Protein AF-A0A7V3UPG4-F1 (afdb_monomer_lite)

pLDDT: mean 79.3, std 17.55, range [33.06, 93.56]

Sequence (122 aa):
MIFSDRGGGKFVKK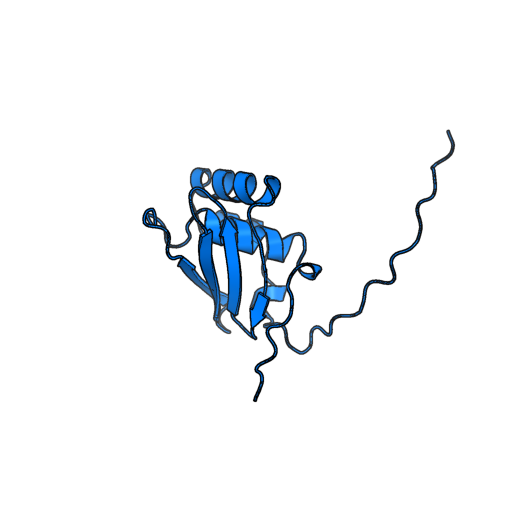TEREIAPAWLALEEERIKTLVSPKVYQRGEEYYEGGHVTQPTLEGQVLRATVTGAEAYDTQVMTNPSGQLSSFCTCPFVREPFCKHAIAVLLQWVRRPESFTQGGQGE

Radius of gyration: 15.59 Å; chains: 1; bounding box: 42×44×38 Å

Foldseek 3Di:
DDDDDDDDDPPDPPDPVQEQVLLVPDDPVVLPVQDPPVQLVLLVVQLVVVQWAQFADERQKTWTFGQDVHTKTKIWGADNVSDIAIDIPDPPPPGSDGSPNSNSSCCCNVPVVPYHYPPPDD

Secondary structure (DSSP, 8-state):
---------------GGGS-HHHHT--HHHHHHHS-HHHHHHHHHHHHTT-EEEEEEETTEEEEEEESSSEEEEEEEE-TT--EEEEE--TT--SSS-HHHHHHHHHHHH-GGGPEE-----

Structure (mmCIF, N/CA/C/O backbone):
data_AF-A0A7V3UPG4-F1
#
_entry.id   AF-A0A7V3UPG4-F1
#
loop_
_atom_site.group_PDB
_atom_site.id
_atom_site.type_symbol
_atom_site.label_atom_id
_atom_site.label_alt_id
_atom_site.label_comp_id
_atom_site.label_asym_id
_atom_site.label_entity_id
_atom_site.label_seq_id
_atom_site.pdbx_PDB_ins_code
_atom_site.Cartn_x
_atom_site.Cartn_y
_atom_site.Cartn_z
_atom_site.occupancy
_atom_site.B_iso_or_equiv
_atom_site.auth_seq_id
_atom_site.auth_comp_id
_atom_site.auth_asym_id
_atom_site.auth_atom_id
_atom_site.pdbx_PDB_model_num
ATOM 1 N N . MET A 1 1 ? -24.785 26.720 -21.959 1.00 39.69 1 MET A N 1
ATOM 2 C CA . MET A 1 1 ? -23.801 25.713 -21.508 1.00 39.69 1 MET A CA 1
ATOM 3 C C . MET A 1 1 ? -24.358 25.099 -20.238 1.00 39.69 1 MET A C 1
ATOM 5 O O . MET A 1 1 ? -24.304 25.719 -19.188 1.00 39.69 1 MET A O 1
ATOM 9 N N . ILE A 1 2 ? -25.065 23.983 -20.392 1.00 41.66 2 ILE A N 1
ATOM 10 C CA . ILE A 1 2 ? -25.868 23.341 -19.345 1.00 41.66 2 ILE A CA 1
ATOM 11 C C . ILE A 1 2 ? -25.036 22.212 -18.744 1.00 41.66 2 ILE A C 1
ATOM 13 O O . ILE A 1 2 ? -24.677 21.261 -19.438 1.00 41.66 2 ILE A O 1
ATOM 17 N N . PHE A 1 3 ? -24.688 22.377 -17.469 1.00 39.66 3 PHE A N 1
ATOM 18 C CA . PHE A 1 3 ? -24.031 21.374 -16.642 1.00 39.66 3 PHE A CA 1
ATOM 19 C C . PHE A 1 3 ? -24.912 20.125 -16.605 1.00 39.66 3 PHE A C 1
ATOM 21 O O . PHE A 1 3 ? -26.062 20.182 -16.174 1.00 39.66 3 PHE A O 1
ATOM 28 N N . SER A 1 4 ? -24.390 19.016 -17.128 1.00 43.41 4 SER A N 1
ATOM 29 C CA . SER A 1 4 ? -25.088 17.735 -17.110 1.00 43.41 4 SER A CA 1
ATOM 30 C C . SER A 1 4 ? -24.914 17.077 -15.750 1.00 43.41 4 SER A C 1
ATOM 32 O O . SER A 1 4 ? -23.808 16.721 -15.346 1.00 43.41 4 SER A O 1
ATOM 34 N N .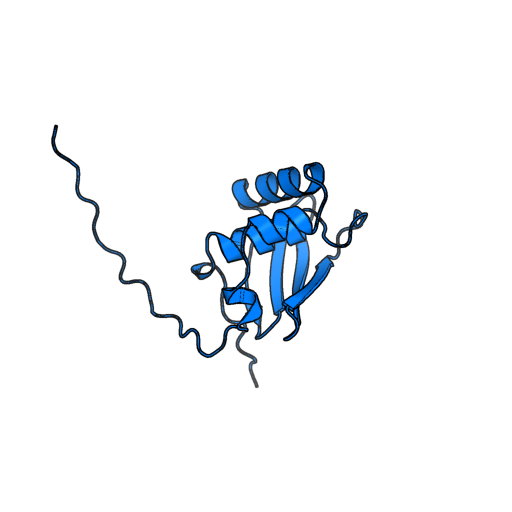 ASP A 1 5 ? -26.053 16.954 -15.084 1.00 53.84 5 ASP A N 1
ATOM 35 C CA . ASP A 1 5 ? -26.366 16.073 -13.972 1.00 53.84 5 ASP A CA 1
ATOM 36 C C . ASP A 1 5 ? -25.726 14.680 -14.112 1.00 53.84 5 ASP A C 1
ATOM 38 O O . ASP A 1 5 ? -25.783 14.050 -15.174 1.00 53.84 5 ASP A O 1
ATOM 42 N N . ARG A 1 6 ? -25.150 14.176 -13.018 1.00 51.06 6 ARG A N 1
ATOM 43 C CA . ARG A 1 6 ? -25.092 12.733 -12.785 1.00 51.06 6 ARG A CA 1
ATOM 44 C C . ARG A 1 6 ? -25.172 12.445 -11.293 1.00 51.06 6 ARG A C 1
ATOM 46 O O . ARG A 1 6 ? -24.193 12.554 -10.558 1.00 51.06 6 ARG A O 1
ATOM 53 N N . GLY A 1 7 ? -26.386 12.122 -10.866 1.00 40.50 7 GLY A N 1
ATOM 54 C CA . GLY A 1 7 ? -26.696 11.715 -9.512 1.00 40.50 7 GLY A CA 1
ATOM 55 C C . GLY A 1 7 ? -26.085 10.388 -9.058 1.00 40.50 7 GLY A C 1
ATOM 56 O O . GLY A 1 7 ? -25.546 9.594 -9.825 1.00 40.50 7 GLY A O 1
ATOM 57 N N . GLY A 1 8 ? -26.300 10.147 -7.765 1.00 44.75 8 GLY A N 1
ATOM 58 C CA . GLY A 1 8 ? -26.741 8.848 -7.270 1.00 44.75 8 GLY A CA 1
ATOM 59 C C . GLY A 1 8 ? -25.657 7.814 -6.997 1.00 44.75 8 GLY A C 1
ATOM 60 O O . GLY A 1 8 ? -25.503 6.853 -7.738 1.00 44.75 8 GLY A O 1
ATOM 61 N N . GLY A 1 9 ? -25.038 7.914 -5.826 1.00 33.06 9 GLY A N 1
ATOM 62 C CA . GLY A 1 9 ? -24.454 6.767 -5.142 1.00 33.06 9 GLY A CA 1
ATOM 63 C C . GLY A 1 9 ? -24.644 6.957 -3.648 1.00 33.06 9 GLY A C 1
ATOM 64 O O . GLY A 1 9 ? -24.008 7.813 -3.047 1.00 33.06 9 GLY A O 1
ATOM 65 N N . LYS A 1 10 ? -25.566 6.215 -3.035 1.00 35.97 10 LYS A N 1
ATOM 66 C CA . LYS A 1 10 ? -25.657 6.132 -1.574 1.00 35.97 10 LYS A CA 1
ATOM 67 C C . LYS A 1 10 ? -24.436 5.340 -1.105 1.00 35.97 10 LYS A C 1
ATOM 69 O O . LYS A 1 10 ? -24.457 4.115 -1.134 1.00 35.97 10 LYS A O 1
ATOM 74 N N . PHE A 1 11 ? -23.364 6.040 -0.741 1.00 42.66 11 PHE A N 1
ATOM 75 C CA . PHE A 1 11 ? -22.153 5.420 -0.215 1.00 42.66 11 PHE A CA 1
ATOM 76 C C . PHE A 1 11 ? -22.465 4.818 1.152 1.00 42.66 11 PHE A C 1
ATOM 78 O O . PHE A 1 11 ? -22.877 5.503 2.091 1.00 42.66 11 PHE A O 1
ATOM 85 N N . VAL A 1 12 ? -22.344 3.497 1.212 1.00 45.38 12 VAL A N 1
ATOM 86 C CA . VAL A 1 12 ? -22.518 2.695 2.416 1.00 45.38 12 VAL A CA 1
ATOM 87 C C . VAL A 1 12 ? -21.554 3.244 3.461 1.00 45.38 12 VAL A C 1
ATOM 89 O O . VAL A 1 12 ? -20.350 3.309 3.221 1.00 45.38 12 VAL A O 1
ATOM 92 N N . LYS A 1 13 ? -22.087 3.683 4.602 1.00 41.09 13 LYS A N 1
ATOM 93 C CA . LYS A 1 13 ? -21.309 4.155 5.748 1.00 41.09 13 LYS A CA 1
ATOM 94 C C . LYS A 1 13 ? -20.598 2.947 6.358 1.00 41.09 13 LYS A C 1
ATOM 96 O O . LYS A 1 13 ? -21.097 2.358 7.311 1.00 41.09 13 LYS A O 1
ATOM 101 N N . LYS A 1 14 ? -19.506 2.503 5.734 1.00 43.75 14 LYS A N 1
ATOM 102 C CA . LYS A 1 14 ? -18.661 1.424 6.245 1.00 43.75 14 LYS A CA 1
ATOM 103 C C . LYS A 1 14 ? -18.023 1.983 7.508 1.00 43.75 14 LYS A C 1
ATOM 105 O O . LYS A 1 14 ? -17.231 2.915 7.457 1.00 43.75 14 LYS A O 1
ATOM 110 N N . THR A 1 15 ? -18.533 1.529 8.638 1.00 46.12 15 THR A N 1
ATOM 111 C CA . THR A 1 15 ? -18.265 2.062 9.964 1.00 46.12 15 THR A CA 1
ATOM 112 C C . THR A 1 15 ? -16.765 2.174 10.208 1.00 46.12 15 THR A C 1
ATOM 114 O O . THR A 1 15 ? -16.085 1.165 10.343 1.00 46.12 15 THR A O 1
ATOM 117 N N . GLU A 1 16 ? -16.281 3.405 10.371 1.00 50.62 16 GLU A N 1
ATOM 118 C CA . GLU A 1 16 ? -14.937 3.782 10.850 1.00 50.62 16 GLU A CA 1
ATOM 119 C C . GLU A 1 16 ? -14.501 3.066 12.152 1.00 50.62 16 GLU A C 1
ATOM 121 O O . GLU A 1 16 ? -13.363 3.195 12.583 1.00 50.62 16 GLU A O 1
ATOM 126 N N . ARG A 1 17 ? -15.392 2.292 12.786 1.00 52.59 17 ARG A N 1
ATOM 127 C CA . ARG A 1 17 ? -15.211 1.630 14.084 1.00 52.59 17 ARG A CA 1
ATOM 128 C C . ARG A 1 17 ? -14.226 0.456 14.079 1.00 52.59 17 ARG A C 1
ATOM 130 O O . ARG A 1 17 ? -13.801 0.063 15.158 1.00 52.59 17 ARG A O 1
ATOM 137 N N . GLU A 1 18 ? -13.857 -0.084 12.918 1.00 62.25 18 GLU A N 1
ATOM 138 C CA . GLU A 1 18 ? -12.948 -1.244 12.812 1.00 62.25 18 GLU A CA 1
ATOM 139 C C . GLU A 1 18 ? -11.649 -0.945 12.046 1.00 62.25 18 GLU A C 1
ATOM 141 O O . GLU A 1 18 ? -10.789 -1.815 11.914 1.00 62.25 18 GLU A O 1
ATOM 146 N N . ILE A 1 19 ? -11.484 0.282 11.542 1.00 72.19 19 ILE A N 1
ATOM 147 C CA . ILE A 1 19 ? -10.277 0.703 10.826 1.00 72.19 19 ILE A CA 1
ATOM 148 C C . ILE A 1 19 ? -9.304 1.293 11.845 1.00 72.19 19 ILE A C 1
ATOM 150 O O . ILE A 1 19 ? -9.657 2.194 12.605 1.00 72.19 19 ILE A O 1
ATOM 154 N N . ALA A 1 20 ? -8.058 0.816 11.850 1.00 78.56 20 ALA A N 1
ATOM 155 C CA . ALA A 1 20 ? -7.035 1.391 12.717 1.00 78.56 20 ALA A CA 1
ATOM 156 C C . ALA A 1 20 ? -6.872 2.904 12.444 1.00 78.56 20 ALA A C 1
ATOM 158 O O . ALA A 1 20 ? -6.750 3.297 11.282 1.00 78.56 20 ALA A O 1
ATOM 159 N N . PRO A 1 21 ? -6.777 3.765 13.476 1.00 79.56 21 PRO A N 1
ATOM 160 C CA . PRO A 1 21 ? -6.654 5.214 13.284 1.00 79.56 21 PRO A CA 1
ATOM 161 C C . PRO A 1 21 ? -5.414 5.600 12.465 1.00 79.56 21 PRO A C 1
ATOM 163 O O . PRO A 1 21 ? -5.430 6.591 11.742 1.00 79.56 21 PRO A O 1
ATOM 166 N N . ALA A 1 22 ? -4.362 4.778 12.507 1.00 83.19 22 ALA A N 1
ATOM 167 C CA . ALA A 1 22 ? -3.169 4.959 11.688 1.00 83.19 22 ALA A CA 1
ATOM 168 C C . ALA A 1 22 ? -3.440 4.861 10.173 1.00 83.19 22 ALA A C 1
ATOM 170 O O . ALA A 1 22 ? -2.760 5.534 9.401 1.00 83.19 22 ALA A O 1
ATOM 171 N N . TRP A 1 23 ? -4.438 4.075 9.748 1.00 85.19 23 TRP A N 1
ATOM 172 C CA . TRP A 1 23 ? -4.860 3.980 8.346 1.00 85.19 23 TRP A CA 1
ATOM 173 C C . TRP A 1 23 ? -5.725 5.158 7.905 1.00 85.19 23 TRP A C 1
ATOM 175 O O . TRP A 1 23 ? -5.674 5.533 6.737 1.00 85.19 23 TRP A O 1
ATOM 185 N N . LEU A 1 24 ? -6.493 5.746 8.826 1.00 82.75 24 LEU A N 1
ATOM 186 C CA . LEU A 1 24 ? -7.277 6.959 8.570 1.00 82.75 24 LEU A CA 1
ATOM 187 C C . LEU A 1 24 ? -6.385 8.205 8.487 1.00 82.75 24 LEU A C 1
ATOM 189 O O . LEU A 1 24 ? -6.670 9.117 7.723 1.00 82.75 24 LEU A O 1
ATOM 193 N N . ALA A 1 25 ? -5.291 8.226 9.251 1.00 84.81 25 ALA A N 1
ATOM 194 C CA . ALA A 1 25 ? -4.300 9.301 9.243 1.00 84.81 25 ALA A CA 1
ATOM 195 C C . ALA A 1 25 ? -3.213 9.133 8.160 1.00 84.81 25 ALA A C 1
ATOM 197 O O . ALA A 1 25 ? -2.214 9.853 8.172 1.00 84.81 25 ALA A O 1
ATOM 198 N N . LEU A 1 26 ? -3.337 8.145 7.265 1.00 86.44 26 LEU A N 1
ATOM 199 C CA . LEU A 1 26 ? -2.361 7.923 6.203 1.00 86.44 26 LEU A CA 1
ATOM 200 C C . LEU A 1 26 ? -2.645 8.831 5.002 1.00 86.44 26 LEU A C 1
ATOM 202 O O . LEU A 1 26 ? -3.711 8.759 4.400 1.00 86.44 26 LEU A O 1
ATOM 206 N N . GLU A 1 27 ? -1.644 9.615 4.608 1.00 87.94 27 GLU A N 1
ATOM 207 C CA . GLU A 1 27 ? -1.710 10.520 3.458 1.00 87.94 27 GLU A CA 1
ATOM 208 C C . GLU A 1 27 ? -0.707 10.126 2.366 1.00 87.94 27 GLU A C 1
ATOM 210 O O . GLU A 1 27 ? 0.318 9.489 2.629 1.00 87.94 27 GLU A O 1
ATOM 215 N N . GLU A 1 28 ? -0.971 10.544 1.126 1.00 88.69 28 GLU A N 1
ATOM 216 C CA . GLU A 1 28 ? -0.107 10.247 -0.024 1.00 88.69 28 GLU A CA 1
ATOM 217 C C . GLU A 1 28 ? 1.313 10.812 0.148 1.00 88.69 28 GLU A C 1
ATOM 219 O O . GLU A 1 28 ? 2.295 10.136 -0.158 1.00 88.69 28 GLU A O 1
ATOM 224 N N . GLU A 1 29 ? 1.441 12.011 0.721 1.00 88.69 29 GLU A N 1
ATOM 225 C CA . GLU A 1 29 ? 2.737 12.633 1.024 1.00 88.69 29 GLU A CA 1
ATOM 226 C C . GLU A 1 29 ? 3.576 11.760 1.958 1.00 88.69 29 GLU A C 1
ATOM 228 O O . GLU A 1 29 ? 4.780 11.589 1.765 1.00 88.69 29 GLU A O 1
ATOM 233 N N . ARG A 1 30 ? 2.927 11.110 2.928 1.00 89.19 30 ARG A N 1
ATOM 234 C CA . ARG A 1 30 ? 3.597 10.173 3.821 1.00 89.19 30 ARG A CA 1
ATOM 235 C C . ARG A 1 30 ? 4.103 8.957 3.053 1.00 89.19 30 ARG A C 1
ATOM 237 O O . ARG A 1 30 ? 5.249 8.566 3.253 1.00 89.19 30 ARG A O 1
ATOM 244 N N . ILE A 1 31 ? 3.313 8.413 2.126 1.00 88.88 31 ILE A N 1
ATOM 245 C CA . ILE A 1 31 ? 3.728 7.301 1.254 1.00 88.88 31 ILE A CA 1
ATOM 246 C C . ILE A 1 31 ? 4.960 7.688 0.418 1.00 88.88 31 ILE A C 1
ATOM 248 O O . ILE A 1 31 ? 5.905 6.903 0.332 1.00 88.88 31 ILE A O 1
ATOM 252 N N . LYS A 1 32 ? 5.000 8.910 -0.133 1.00 89.50 32 LYS A N 1
ATOM 253 C CA . LYS A 1 32 ? 6.151 9.430 -0.899 1.00 89.50 32 LYS A CA 1
ATOM 254 C C . LYS A 1 32 ? 7.436 9.508 -0.076 1.00 89.50 32 LYS A C 1
ATOM 256 O O . LYS A 1 32 ? 8.514 9.396 -0.644 1.00 89.50 32 LYS A O 1
ATOM 261 N N . THR A 1 33 ? 7.341 9.669 1.245 1.00 89.44 33 THR A N 1
ATOM 262 C CA . THR A 1 33 ? 8.520 9.688 2.134 1.00 89.44 33 THR A CA 1
ATOM 263 C C . THR A 1 33 ? 9.036 8.301 2.525 1.00 89.44 33 THR A C 1
ATOM 265 O O . THR A 1 33 ? 10.164 8.191 2.999 1.00 89.44 33 THR A O 1
ATOM 268 N N . LEU A 1 34 ? 8.246 7.238 2.324 1.00 86.31 34 LEU A N 1
ATOM 269 C CA . LEU A 1 34 ? 8.642 5.864 2.670 1.00 86.31 34 LEU A CA 1
ATOM 270 C C . LEU 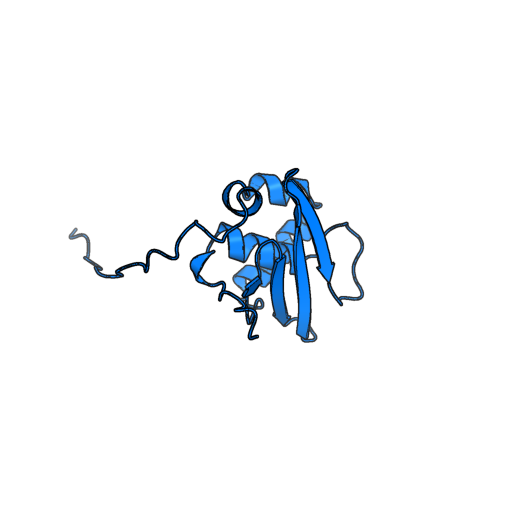A 1 34 ? 9.599 5.236 1.652 1.00 86.31 34 LEU A C 1
ATOM 272 O O . LEU A 1 34 ? 10.301 4.279 1.979 1.00 86.31 34 LEU A O 1
ATOM 276 N N . VAL A 1 35 ? 9.575 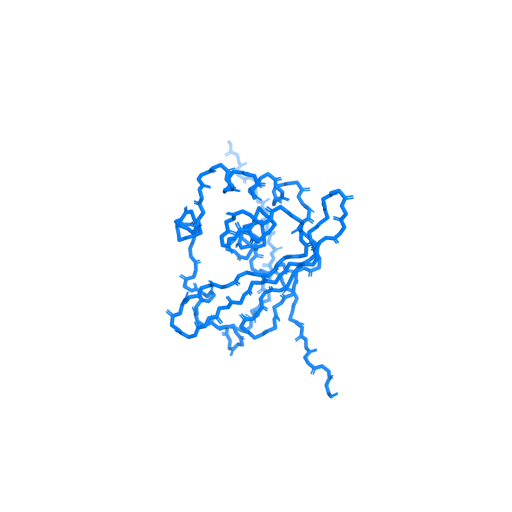5.722 0.411 1.00 88.31 35 VAL A N 1
ATOM 277 C CA . VAL A 1 35 ? 10.299 5.139 -0.721 1.00 88.31 35 VAL A CA 1
ATOM 278 C C . VAL A 1 35 ? 10.909 6.208 -1.603 1.00 88.31 35 VAL A C 1
ATOM 280 O O . VAL A 1 35 ? 10.490 7.360 -1.623 1.00 88.31 35 VAL A O 1
ATOM 283 N N . SER A 1 36 ? 11.875 5.797 -2.412 1.00 89.56 36 SER A N 1
ATOM 284 C CA . SER A 1 36 ? 12.441 6.648 -3.448 1.00 89.56 36 SER A CA 1
ATOM 285 C C . SER A 1 36 ? 11.375 7.047 -4.488 1.00 89.56 36 SER A C 1
ATOM 287 O O . SER A 1 36 ? 10.542 6.210 -4.859 1.00 89.56 36 SER A O 1
ATOM 289 N N . PRO A 1 37 ? 11.451 8.255 -5.087 1.00 89.50 37 PRO A N 1
ATOM 290 C CA . PRO A 1 37 ? 10.503 8.715 -6.112 1.00 89.50 37 PRO A CA 1
ATOM 291 C C . PRO A 1 37 ? 10.337 7.736 -7.284 1.00 89.50 37 PRO A C 1
ATOM 293 O O . PRO A 1 37 ? 9.251 7.565 -7.827 1.00 89.50 37 PRO A O 1
ATOM 296 N N . LYS A 1 38 ? 11.416 7.028 -7.637 1.00 89.62 38 LYS A N 1
ATOM 297 C CA . LYS A 1 38 ? 11.425 6.007 -8.692 1.00 89.62 38 LYS A CA 1
ATOM 298 C C . LYS A 1 38 ? 10.574 4.777 -8.356 1.00 89.62 38 LYS A C 1
ATOM 300 O O . LYS A 1 38 ? 9.988 4.178 -9.254 1.00 89.62 38 LYS A O 1
ATOM 305 N N . VAL A 1 39 ? 10.544 4.356 -7.091 1.00 89.12 39 VAL A N 1
ATOM 306 C CA . VAL A 1 39 ? 9.688 3.243 -6.649 1.00 89.12 39 VAL A CA 1
ATOM 307 C C . VAL A 1 39 ? 8.255 3.712 -6.483 1.00 89.12 39 VAL A C 1
ATOM 309 O O . VAL A 1 39 ? 7.354 2.975 -6.875 1.00 89.12 39 VAL A O 1
ATOM 312 N N . TYR A 1 40 ? 8.057 4.940 -6.000 1.00 91.12 40 TYR A N 1
ATOM 313 C CA . TYR A 1 40 ? 6.739 5.558 -5.939 1.00 91.12 40 TYR A CA 1
ATOM 314 C C . TYR A 1 40 ? 6.063 5.590 -7.317 1.00 91.12 40 TYR A C 1
ATOM 316 O O . TYR A 1 40 ? 4.982 5.032 -7.472 1.00 91.12 40 TYR A O 1
ATOM 324 N N . GLN A 1 41 ? 6.746 6.133 -8.331 1.00 91.62 41 GLN A N 1
ATOM 325 C CA . GLN A 1 41 ? 6.235 6.208 -9.703 1.00 91.62 41 GLN A CA 1
ATOM 326 C C . GLN A 1 41 ? 5.842 4.827 -10.248 1.00 91.62 41 GLN A C 1
ATOM 328 O O . GLN A 1 41 ? 4.769 4.653 -10.808 1.00 91.62 41 GLN A O 1
ATOM 333 N N . ARG A 1 42 ? 6.672 3.806 -10.010 1.00 90.62 42 ARG A N 1
ATOM 334 C CA . ARG A 1 42 ? 6.348 2.425 -10.403 1.00 90.62 42 ARG A CA 1
ATOM 335 C C . ARG A 1 42 ? 5.160 1.845 -9.645 1.00 90.62 42 ARG A C 1
ATOM 337 O O . ARG A 1 42 ? 4.459 0.998 -10.181 1.00 90.62 42 ARG A O 1
ATOM 344 N N . GLY A 1 43 ? 4.976 2.215 -8.382 1.00 90.38 43 GLY A N 1
ATOM 345 C CA . GLY A 1 43 ? 3.801 1.811 -7.614 1.00 90.38 43 GLY A CA 1
ATOM 346 C C . GLY A 1 43 ? 2.527 2.440 -8.170 1.00 90.38 43 GLY A C 1
ATOM 347 O O . GLY A 1 43 ? 1.520 1.751 -8.310 1.00 90.38 43 GLY A O 1
ATOM 348 N N . GLU A 1 44 ? 2.600 3.716 -8.550 1.00 92.19 44 GLU A N 1
ATOM 349 C CA . GLU A 1 44 ? 1.509 4.433 -9.209 1.00 92.19 44 GLU A CA 1
ATOM 350 C C . GLU A 1 44 ? 1.141 3.793 -10.551 1.00 92.19 44 GLU A C 1
ATOM 352 O O . GLU A 1 44 ? -0.027 3.483 -10.751 1.00 92.19 44 GLU A O 1
ATOM 357 N N . GLU A 1 45 ? 2.119 3.459 -11.399 1.00 92.62 45 GLU A N 1
ATOM 358 C CA . GLU A 1 45 ? 1.887 2.732 -12.660 1.00 92.62 45 GLU A CA 1
ATOM 359 C C . GLU A 1 45 ? 1.096 1.424 -12.444 1.00 92.62 45 GLU A C 1
ATOM 361 O O . GLU A 1 45 ? 0.185 1.102 -13.205 1.00 92.62 45 GLU A O 1
ATOM 366 N N . TYR A 1 46 ? 1.413 0.662 -11.388 1.00 89.25 46 TYR A N 1
ATOM 367 C CA . TYR A 1 46 ? 0.718 -0.596 -11.080 1.00 89.25 46 TYR A CA 1
ATOM 368 C C . TYR A 1 46 ? -0.695 -0.366 -10.528 1.00 89.25 46 TYR A C 1
ATOM 370 O O . TYR A 1 46 ? -1.605 -1.150 -10.808 1.00 89.25 46 TYR A O 1
ATOM 378 N N . TYR A 1 47 ? -0.882 0.693 -9.742 1.00 91.06 47 TYR A N 1
ATOM 379 C CA . TYR A 1 47 ? -2.199 1.111 -9.271 1.00 91.06 47 TYR A CA 1
ATOM 380 C C . TYR A 1 47 ? -3.084 1.564 -10.444 1.00 91.06 47 TYR A C 1
ATOM 382 O O . TYR A 1 47 ? -4.201 1.072 -10.593 1.00 91.06 47 TYR A O 1
ATOM 390 N N . GLU A 1 48 ? -2.576 2.439 -11.315 1.00 90.00 48 GLU A N 1
ATOM 391 C CA . GLU A 1 48 ? -3.302 2.945 -12.486 1.00 90.00 48 GLU A CA 1
ATOM 392 C C . GLU A 1 48 ? -3.610 1.842 -13.502 1.00 90.00 48 GLU A C 1
ATOM 394 O O . GLU A 1 48 ? -4.681 1.842 -14.108 1.00 90.00 48 GLU A O 1
ATOM 399 N N . GLY A 1 49 ? -2.716 0.860 -13.637 1.00 89.56 49 GLY A N 1
ATOM 400 C CA . GLY A 1 49 ? -2.948 -0.331 -14.452 1.00 89.56 49 GLY A CA 1
ATOM 401 C C . GLY A 1 49 ? -3.986 -1.304 -13.877 1.00 89.56 49 GLY A C 1
ATOM 402 O O . GLY A 1 49 ? -4.308 -2.292 -14.531 1.00 89.56 49 GLY A O 1
ATOM 403 N N . GLY A 1 50 ? -4.517 -1.063 -12.671 1.00 88.62 50 GLY A N 1
ATOM 404 C CA . GLY A 1 50 ? -5.517 -1.936 -12.049 1.00 88.62 50 GLY A CA 1
ATOM 405 C C . GLY A 1 50 ? -4.968 -3.312 -11.665 1.00 88.62 50 GLY A C 1
ATOM 406 O O . GLY A 1 50 ? -5.714 -4.287 -11.612 1.00 88.62 50 GLY A O 1
ATOM 407 N N . HIS A 1 51 ? -3.662 -3.408 -11.400 1.00 90.38 51 HIS A N 1
ATOM 408 C CA . HIS A 1 51 ? -2.998 -4.669 -11.064 1.00 90.38 51 HIS A CA 1
ATOM 409 C C . HIS A 1 51 ? -3.306 -5.153 -9.640 1.00 90.38 51 HIS A C 1
ATOM 411 O O . HIS A 1 51 ? -3.056 -6.315 -9.315 1.00 90.38 51 HIS A O 1
ATOM 417 N N . VAL A 1 52 ? -3.818 -4.273 -8.775 1.00 91.94 52 VAL A N 1
ATOM 418 C CA . VAL A 1 52 ? -4.197 -4.594 -7.396 1.00 91.94 52 VAL A CA 1
ATOM 419 C C . VAL A 1 52 ? -5.570 -5.262 -7.392 1.00 91.94 52 VAL A C 1
ATOM 421 O O . VAL A 1 52 ? -6.584 -4.655 -7.726 1.00 91.94 52 VAL A O 1
ATOM 424 N N . THR A 1 53 ? -5.599 -6.523 -6.985 1.00 88.69 53 THR A N 1
ATOM 425 C CA . THR A 1 53 ? -6.788 -7.376 -6.959 1.00 88.69 53 THR A CA 1
ATOM 426 C C . THR A 1 53 ? -7.014 -7.924 -5.556 1.00 88.69 53 THR A C 1
ATOM 428 O O . THR A 1 53 ? -6.079 -8.050 -4.768 1.00 88.69 53 THR A O 1
ATOM 431 N N . GLN A 1 54 ? -8.275 -8.214 -5.227 1.00 88.44 54 GLN A N 1
ATOM 432 C CA . GLN A 1 54 ? -8.683 -8.720 -3.910 1.00 88.44 54 GLN A CA 1
ATOM 433 C C . GLN A 1 54 ? -8.142 -7.897 -2.716 1.00 88.44 54 GLN A C 1
ATOM 435 O O . GLN A 1 54 ? -7.599 -8.480 -1.779 1.00 88.44 54 GLN A O 1
ATOM 440 N N . PRO A 1 55 ? -8.258 -6.553 -2.718 1.00 91.12 55 PRO A N 1
ATOM 441 C CA . PRO A 1 55 ? -7.860 -5.764 -1.562 1.00 91.12 55 PRO A CA 1
ATOM 442 C C . PRO A 1 55 ? -8.769 -6.092 -0.370 1.00 91.12 55 PRO A C 1
ATOM 444 O O . PRO A 1 55 ? -9.995 -5.953 -0.441 1.00 91.12 55 PRO A O 1
ATOM 447 N N . THR A 1 56 ? -8.171 -6.528 0.732 1.00 90.25 56 THR A N 1
ATOM 448 C CA . THR A 1 56 ? -8.841 -6.812 1.995 1.00 90.25 56 THR A CA 1
ATOM 449 C C . THR A 1 56 ? -8.207 -6.047 3.151 1.00 90.25 56 THR A C 1
ATOM 451 O O . THR A 1 56 ? -7.001 -5.810 3.191 1.00 90.25 56 THR A O 1
ATOM 454 N N . LEU A 1 57 ? -9.038 -5.619 4.097 1.00 89.12 57 LEU A N 1
ATOM 455 C CA . LEU A 1 57 ? -8.605 -5.028 5.358 1.00 89.12 57 LEU A CA 1
ATOM 456 C C . LEU A 1 57 ? -8.965 -5.982 6.497 1.00 89.12 57 LEU A C 1
ATOM 458 O O . LEU A 1 57 ? -10.137 -6.306 6.695 1.00 89.12 57 LEU A O 1
ATOM 462 N N . GLU A 1 58 ? -7.955 -6.379 7.260 1.00 87.69 58 GLU A N 1
ATOM 463 C CA . GLU A 1 58 ? -8.047 -7.237 8.440 1.00 87.69 58 GLU A CA 1
ATOM 464 C C . GLU A 1 58 ? -7.484 -6.474 9.647 1.00 87.69 58 GLU A C 1
ATOM 466 O O . GLU A 1 58 ? -6.296 -6.545 9.971 1.00 87.69 58 GLU A O 1
ATOM 471 N N . GLY A 1 59 ? -8.333 -5.668 10.292 1.00 85.69 59 GLY A N 1
ATOM 472 C CA . GLY A 1 59 ? -7.973 -4.853 11.457 1.00 85.69 59 GLY A CA 1
ATOM 473 C C . GLY A 1 59 ? -6.872 -3.824 11.166 1.00 85.69 59 GLY A C 1
ATOM 474 O O . GLY A 1 59 ? -7.144 -2.707 10.729 1.00 85.69 59 GLY A O 1
ATOM 475 N N . GLN A 1 60 ? -5.614 -4.189 11.433 1.00 87.12 60 GLN A N 1
ATOM 476 C CA . GLN A 1 60 ? -4.436 -3.342 11.190 1.00 87.12 60 GLN A CA 1
ATOM 477 C C . GLN A 1 60 ? -3.621 -3.764 9.958 1.00 87.12 60 GLN A C 1
ATOM 479 O O . GLN A 1 60 ? -2.586 -3.156 9.676 1.00 87.12 60 GLN A O 1
ATOM 484 N N . VAL A 1 61 ? -4.075 -4.778 9.221 1.00 90.06 61 VAL A N 1
ATOM 485 C CA . VAL A 1 61 ? -3.369 -5.345 8.070 1.00 90.06 61 VAL A CA 1
ATOM 486 C C . VAL A 1 61 ? -4.179 -5.118 6.799 1.00 90.06 61 VAL A C 1
ATOM 488 O O . VAL A 1 61 ? -5.315 -5.565 6.685 1.00 90.06 61 VAL A O 1
ATOM 491 N N . LEU A 1 62 ? -3.584 -4.430 5.832 1.00 91.69 62 LEU A N 1
ATOM 492 C CA . LEU A 1 62 ? -4.060 -4.364 4.457 1.00 91.69 62 LEU A CA 1
ATOM 493 C C . LEU A 1 62 ? -3.430 -5.511 3.678 1.00 91.69 62 LEU A C 1
ATOM 495 O O . LEU A 1 62 ? -2.211 -5.563 3.548 1.00 91.69 62 LEU A O 1
ATOM 499 N N . ARG A 1 63 ? -4.236 -6.413 3.136 1.00 92.38 63 ARG A N 1
ATOM 500 C CA . ARG A 1 63 ? -3.789 -7.480 2.241 1.00 92.38 63 ARG A CA 1
ATOM 501 C C . ARG A 1 63 ? -4.320 -7.196 0.845 1.00 92.38 63 ARG A C 1
ATOM 503 O O . ARG A 1 63 ? -5.431 -6.713 0.678 1.00 92.38 63 ARG A O 1
ATOM 510 N N . ALA A 1 64 ? -3.522 -7.469 -0.172 1.00 92.38 64 ALA A N 1
ATOM 511 C CA . ALA A 1 64 ? -3.977 -7.462 -1.549 1.00 92.38 64 ALA A CA 1
ATOM 512 C C . ALA A 1 64 ? -3.074 -8.343 -2.405 1.00 92.38 64 ALA A C 1
ATOM 514 O O . ALA A 1 64 ? -1.890 -8.541 -2.117 1.00 92.38 64 ALA A O 1
ATOM 515 N N . THR A 1 65 ? -3.622 -8.819 -3.511 1.00 92.75 65 THR A N 1
ATOM 516 C CA . THR A 1 65 ? -2.879 -9.573 -4.512 1.00 92.75 65 THR A CA 1
ATOM 517 C C . THR A 1 65 ? -2.554 -8.652 -5.674 1.00 92.75 65 THR A C 1
ATOM 519 O O . THR A 1 65 ? -3.451 -8.147 -6.347 1.00 92.75 65 THR A O 1
ATOM 522 N N . VAL A 1 66 ? -1.269 -8.416 -5.927 1.00 91.12 66 VAL A N 1
ATOM 523 C CA . VAL A 1 66 ? -0.833 -7.571 -7.043 1.00 91.12 66 VAL A CA 1
ATOM 524 C C . VAL A 1 66 ? -0.391 -8.456 -8.197 1.00 91.12 66 VAL A C 1
ATOM 526 O O . VAL A 1 66 ? 0.601 -9.176 -8.098 1.00 91.12 66 VAL A O 1
ATOM 529 N N . THR A 1 67 ? -1.141 -8.402 -9.293 1.00 87.69 67 THR A N 1
ATOM 530 C CA . THR A 1 67 ? -0.884 -9.198 -10.495 1.00 87.69 67 THR A CA 1
ATOM 531 C C . THR A 1 67 ? 0.111 -8.467 -11.386 1.00 87.69 67 THR A C 1
ATOM 533 O O . THR A 1 67 ? -0.245 -7.509 -12.064 1.00 87.69 67 THR A O 1
ATOM 536 N N . GLY A 1 68 ? 1.370 -8.897 -11.370 1.00 81.38 68 GLY A N 1
ATOM 537 C CA . GLY A 1 68 ? 2.421 -8.399 -12.258 1.00 81.38 68 GLY A CA 1
ATOM 538 C C . GLY A 1 68 ? 2.787 -9.444 -13.308 1.00 81.38 68 GLY A C 1
ATOM 539 O O . GLY A 1 68 ? 1.948 -9.869 -14.094 1.00 81.38 68 GLY A O 1
ATOM 540 N N . ALA A 1 69 ? 4.051 -9.876 -13.294 1.00 80.12 69 ALA A N 1
ATOM 541 C CA . ALA A 1 69 ? 4.475 -11.076 -14.022 1.00 80.12 69 ALA A CA 1
ATOM 542 C C . ALA A 1 69 ? 3.822 -12.348 -13.448 1.00 80.12 69 ALA A C 1
ATOM 544 O O . ALA A 1 69 ? 3.497 -13.271 -14.185 1.00 80.12 69 ALA A O 1
ATOM 545 N N . GLU A 1 70 ? 3.609 -12.356 -12.134 1.00 84.00 70 GLU A N 1
ATOM 546 C CA . GLU A 1 70 ? 2.894 -13.379 -11.379 1.00 84.00 70 GLU A CA 1
ATOM 547 C C . GLU A 1 70 ? 1.975 -12.687 -10.363 1.00 84.00 70 GLU A C 1
ATOM 549 O O . GLU A 1 70 ? 2.024 -11.461 -10.193 1.00 84.00 70 GLU A O 1
ATOM 554 N N . ALA A 1 71 ? 1.134 -13.461 -9.681 1.00 87.50 71 ALA A N 1
ATOM 555 C CA . ALA A 1 71 ? 0.343 -12.965 -8.564 1.00 87.50 71 ALA A CA 1
ATOM 556 C C . ALA A 1 71 ? 1.220 -12.874 -7.307 1.00 87.50 71 ALA A C 1
ATOM 558 O O . ALA A 1 71 ? 1.662 -13.892 -6.776 1.00 87.50 71 ALA A O 1
ATOM 559 N N . TYR A 1 72 ? 1.460 -11.655 -6.823 1.00 88.12 72 TYR A N 1
ATOM 560 C CA . TYR A 1 72 ? 2.235 -11.418 -5.608 1.00 88.12 72 TYR A CA 1
ATOM 561 C C . TYR A 1 72 ? 1.315 -11.063 -4.445 1.00 88.12 72 TYR A C 1
ATOM 563 O O . TYR A 1 72 ? 0.668 -10.011 -4.445 1.00 88.12 72 TYR A O 1
ATOM 571 N N . ASP A 1 73 ? 1.298 -11.915 -3.420 1.00 90.56 73 ASP A N 1
ATOM 572 C CA . ASP A 1 73 ? 0.653 -11.586 -2.150 1.00 90.56 73 ASP A CA 1
ATOM 573 C C . ASP A 1 73 ? 1.436 -10.461 -1.467 1.00 90.56 73 ASP A C 1
ATOM 575 O O . ASP A 1 73 ? 2.657 -10.552 -1.270 1.00 90.56 73 ASP A O 1
ATOM 579 N N . THR A 1 74 ? 0.723 -9.373 -1.189 1.00 92.06 74 THR A N 1
ATOM 580 C CA . THR A 1 74 ? 1.260 -8.149 -0.609 1.00 92.06 74 THR A CA 1
ATOM 581 C C . THR A 1 74 ? 0.433 -7.784 0.608 1.00 92.06 74 THR A C 1
ATOM 583 O O . THR A 1 74 ? -0.783 -7.632 0.538 1.00 92.06 74 THR A O 1
ATOM 586 N N . GLN A 1 75 ? 1.109 -7.623 1.733 1.00 92.75 75 GLN A N 1
ATOM 587 C CA . GLN A 1 75 ? 0.517 -7.259 3.004 1.00 92.75 75 GLN A CA 1
ATOM 588 C C . GLN A 1 75 ? 1.218 -6.012 3.525 1.00 92.75 75 GLN A C 1
ATOM 590 O O . GLN A 1 75 ? 2.444 -5.910 3.496 1.00 92.75 75 GLN A O 1
ATOM 595 N N . VAL A 1 76 ? 0.447 -5.051 4.007 1.00 92.50 76 VAL A N 1
ATOM 596 C CA . VAL A 1 76 ? 0.955 -3.857 4.664 1.00 92.50 76 VAL A CA 1
ATOM 597 C C . VAL A 1 76 ? 0.308 -3.769 6.029 1.00 92.50 76 VAL A C 1
ATOM 599 O O . VAL A 1 76 ? -0.909 -3.775 6.159 1.00 92.50 76 VAL A O 1
ATOM 602 N N . MET A 1 77 ? 1.133 -3.720 7.059 1.00 91.31 77 MET A N 1
ATOM 603 C CA . MET A 1 77 ? 0.709 -3.670 8.447 1.00 91.31 77 MET A CA 1
ATOM 604 C C . MET A 1 77 ? 0.978 -2.275 8.988 1.00 91.31 77 MET A C 1
ATOM 606 O O . MET A 1 77 ? 2.001 -1.665 8.668 1.00 91.31 77 MET A O 1
ATOM 610 N N . THR A 1 78 ? 0.089 -1.790 9.845 1.00 88.62 78 THR A N 1
ATOM 611 C CA . THR A 1 78 ? 0.332 -0.586 10.636 1.00 88.62 78 THR A CA 1
ATOM 612 C C . THR A 1 78 ? 0.312 -0.918 12.118 1.00 88.62 78 THR A C 1
ATOM 614 O O . THR A 1 78 ? -0.398 -1.824 12.551 1.00 88.62 78 THR A O 1
ATOM 617 N N . ASN A 1 79 ? 1.083 -0.184 12.912 1.00 85.56 79 ASN A N 1
ATOM 618 C CA . ASN A 1 79 ? 1.032 -0.272 14.366 1.00 85.56 79 ASN A CA 1
ATOM 619 C C . ASN A 1 79 ? 0.416 1.007 14.977 1.00 85.56 79 ASN A C 1
ATOM 621 O O . ASN A 1 79 ? 0.274 2.023 14.293 1.00 85.56 79 ASN A O 1
ATOM 625 N N . PRO A 1 80 ? 0.025 0.994 16.268 1.00 77.88 80 PRO A N 1
ATOM 626 C CA . PRO A 1 80 ? -0.590 2.153 16.928 1.00 77.88 80 PRO A CA 1
ATOM 627 C C . PRO A 1 80 ? 0.311 3.396 16.959 1.00 77.88 80 PRO A C 1
ATOM 629 O O . PRO A 1 80 ? -0.180 4.516 17.033 1.00 77.88 80 PRO A O 1
ATOM 632 N N . SER A 1 81 ? 1.630 3.200 16.871 1.00 80.19 81 SER A N 1
ATOM 633 C CA . SER A 1 81 ? 2.630 4.268 16.754 1.00 80.19 81 SER A CA 1
ATOM 634 C C . SER A 1 81 ? 2.699 4.883 15.348 1.00 80.19 81 SER A C 1
ATOM 636 O O . SER A 1 81 ? 3.454 5.825 15.126 1.00 80.19 81 SER A O 1
ATOM 638 N N . GLY A 1 82 ? 1.943 4.341 14.389 1.00 76.94 82 GLY A N 1
ATOM 639 C CA . GLY A 1 82 ? 1.868 4.795 13.007 1.00 76.94 82 GLY A CA 1
ATOM 640 C C . GLY A 1 82 ? 2.953 4.235 12.090 1.00 76.94 82 GLY A C 1
ATOM 641 O O . GLY A 1 82 ? 2.900 4.492 10.893 1.00 76.94 82 GLY A O 1
ATOM 642 N N . GLN A 1 83 ? 3.927 3.476 12.578 1.00 85.94 83 GLN A N 1
ATOM 643 C CA . GLN A 1 83 ? 4.900 2.796 11.726 1.00 85.94 83 GLN A CA 1
ATOM 644 C C . GLN A 1 83 ? 4.192 1.832 10.768 1.00 85.94 83 GLN A C 1
ATOM 646 O O . GLN A 1 83 ? 3.242 1.131 11.125 1.00 85.94 83 GLN A O 1
ATOM 651 N N . LEU A 1 84 ? 4.678 1.819 9.534 1.00 89.50 84 LEU A N 1
ATOM 652 C CA . LEU A 1 84 ? 4.203 0.936 8.488 1.00 89.50 84 LEU A CA 1
ATOM 653 C C . LEU A 1 84 ? 5.261 -0.132 8.240 1.00 89.50 84 LEU A C 1
ATOM 655 O O . LEU A 1 84 ? 6.455 0.167 8.200 1.00 89.50 84 LEU A O 1
ATOM 659 N N . SER A 1 85 ? 4.800 -1.354 8.032 1.00 89.19 85 SER A N 1
ATOM 660 C CA . SER A 1 85 ? 5.621 -2.491 7.634 1.00 89.19 85 SER A CA 1
ATOM 661 C C . SER A 1 85 ? 5.004 -3.105 6.395 1.00 89.19 85 SER A C 1
ATOM 663 O O . SER A 1 85 ? 3.784 -3.234 6.323 1.00 89.19 85 SER A O 1
ATOM 665 N N . SER A 1 86 ? 5.820 -3.499 5.422 1.00 89.38 86 SER A N 1
ATOM 666 C CA . SER A 1 86 ? 5.328 -4.233 4.259 1.00 89.38 86 SER A CA 1
ATOM 667 C C . SER A 1 86 ? 5.941 -5.616 4.172 1.00 89.38 86 SER A C 1
ATOM 669 O O . SER A 1 86 ? 7.098 -5.835 4.522 1.00 89.38 86 SER A O 1
ATOM 671 N N . PHE A 1 87 ? 5.137 -6.543 3.684 1.00 89.19 87 PHE A N 1
ATOM 672 C CA . PHE A 1 87 ? 5.526 -7.888 3.341 1.00 89.19 87 PHE A CA 1
ATOM 673 C C . PHE A 1 87 ? 5.042 -8.154 1.922 1.00 89.19 87 PHE A C 1
ATOM 675 O O . PHE A 1 87 ? 3.865 -7.990 1.612 1.00 89.19 87 PHE A O 1
ATOM 682 N N . CYS A 1 88 ? 5.949 -8.529 1.033 1.00 88.81 88 CYS A N 1
ATOM 683 C CA . CYS A 1 88 ? 5.601 -8.891 -0.330 1.00 88.81 88 CYS A CA 1
ATOM 684 C C . CYS A 1 88 ? 6.443 -10.088 -0.741 1.00 88.81 88 CYS A C 1
ATOM 686 O O . CYS A 1 88 ? 7.647 -10.120 -0.495 1.00 88.81 88 CYS A O 1
ATOM 688 N N . THR A 1 89 ? 5.810 -11.042 -1.412 1.00 86.94 89 THR A N 1
ATOM 689 C CA . THR A 1 89 ? 6.459 -12.248 -1.950 1.00 86.94 89 THR A CA 1
ATOM 690 C C . THR A 1 89 ? 7.348 -11.973 -3.169 1.00 86.94 89 THR A C 1
ATOM 692 O O . THR A 1 89 ? 7.965 -12.887 -3.710 1.00 86.94 89 THR A O 1
ATOM 695 N N . CYS A 1 90 ? 7.444 -10.720 -3.627 1.00 84.06 90 CYS A N 1
ATOM 696 C CA . CYS A 1 90 ? 8.238 -10.386 -4.801 1.00 84.06 90 CYS A CA 1
ATOM 697 C C . CYS A 1 90 ? 9.754 -10.522 -4.535 1.00 84.06 90 CYS A C 1
ATOM 699 O O . CYS A 1 90 ? 10.235 -10.090 -3.491 1.00 84.06 90 CYS A O 1
ATOM 701 N N . PRO A 1 91 ? 10.550 -11.011 -5.501 1.00 77.06 91 PRO A N 1
ATOM 702 C CA . PRO A 1 91 ? 12.001 -11.169 -5.332 1.00 77.06 91 PRO A CA 1
ATOM 703 C C . PRO A 1 91 ? 12.780 -9.842 -5.410 1.00 77.06 91 PRO A C 1
ATOM 705 O O . PRO A 1 91 ? 13.984 -9.804 -5.173 1.00 77.06 91 PRO A O 1
ATOM 708 N N . PHE A 1 92 ? 12.113 -8.734 -5.752 1.00 71.94 92 PHE A N 1
ATOM 709 C CA . PHE A 1 92 ? 12.730 -7.422 -5.987 1.00 71.94 92 PHE A CA 1
ATOM 710 C C . PHE A 1 92 ? 12.555 -6.446 -4.814 1.00 71.94 92 PHE A C 1
ATOM 712 O O . PHE A 1 92 ? 12.393 -5.239 -5.024 1.00 71.94 92 PHE A O 1
ATOM 719 N N . VAL A 1 93 ? 12.591 -6.944 -3.578 1.00 72.62 93 VAL A N 1
ATOM 720 C CA . VAL A 1 93 ? 12.575 -6.093 -2.381 1.00 72.62 93 VAL A CA 1
ATOM 721 C C . VAL A 1 93 ? 13.966 -5.485 -2.191 1.00 72.62 93 VAL A C 1
ATOM 723 O O . VAL A 1 93 ? 14.891 -6.144 -1.731 1.00 72.62 93 VAL A O 1
ATOM 726 N N . ARG A 1 94 ? 14.131 -4.224 -2.607 1.00 71.25 94 ARG A N 1
ATOM 727 C CA . ARG A 1 94 ? 15.363 -3.432 -2.397 1.00 71.25 94 ARG A CA 1
ATOM 728 C C . ARG A 1 94 ? 15.193 -2.288 -1.401 1.00 71.25 94 ARG A C 1
ATOM 730 O O . ARG A 1 94 ? 16.174 -1.693 -0.979 1.00 71.25 94 ARG A O 1
ATOM 737 N N . GLU A 1 95 ? 13.951 -1.984 -1.061 1.00 76.94 95 GLU A N 1
ATOM 738 C CA . GLU A 1 95 ? 13.532 -0.896 -0.185 1.00 76.94 95 GLU A CA 1
ATOM 739 C C . GLU A 1 95 ? 12.531 -1.459 0.835 1.00 76.94 95 GLU A C 1
ATOM 741 O O . GLU A 1 95 ? 11.954 -2.523 0.580 1.00 76.94 95 GLU A O 1
ATOM 746 N N . PRO A 1 96 ? 12.300 -0.770 1.970 1.00 79.25 96 PRO A N 1
ATOM 747 C CA . PRO A 1 96 ? 11.343 -1.211 2.991 1.00 79.25 96 PRO A CA 1
ATOM 748 C C . PRO A 1 96 ? 9.922 -1.421 2.447 1.00 79.25 96 PRO A C 1
ATOM 750 O O . PRO A 1 96 ? 9.151 -2.193 3.017 1.00 79.25 96 PRO A O 1
ATOM 753 N N . PHE A 1 97 ? 9.588 -0.770 1.328 1.00 86.19 97 PHE A N 1
ATOM 754 C CA . PHE A 1 97 ? 8.368 -1.000 0.566 1.00 86.19 97 PHE A CA 1
ATOM 755 C C . PHE A 1 97 ? 8.714 -1.234 -0.901 1.00 86.19 97 PHE A C 1
ATOM 757 O O . PHE A 1 97 ? 9.456 -0.473 -1.522 1.00 86.19 97 PHE A O 1
ATOM 764 N N . CYS A 1 98 ? 8.158 -2.297 -1.475 1.00 89.88 98 CYS A N 1
ATOM 765 C CA . CYS A 1 98 ? 8.248 -2.542 -2.908 1.00 89.88 98 CYS A CA 1
ATOM 766 C C . CYS A 1 98 ? 7.157 -1.768 -3.663 1.00 89.88 98 CYS A C 1
ATOM 768 O O . CYS A 1 98 ? 6.160 -1.337 -3.085 1.00 89.88 98 CYS A O 1
ATOM 770 N N . LYS A 1 99 ? 7.294 -1.674 -4.989 1.00 89.12 99 LYS A N 1
ATOM 771 C CA . LYS A 1 99 ? 6.280 -1.067 -5.870 1.00 89.12 99 LYS A CA 1
ATOM 772 C C . LYS A 1 99 ? 4.865 -1.638 -5.656 1.00 89.12 99 LYS A C 1
ATOM 774 O O . LYS A 1 99 ? 3.902 -0.890 -5.739 1.00 89.12 99 LYS A O 1
ATOM 779 N N . HIS A 1 100 ? 4.734 -2.931 -5.331 1.00 91.94 100 HIS A N 1
ATOM 780 C CA . HIS A 1 100 ? 3.432 -3.556 -5.073 1.00 91.94 100 HIS A CA 1
ATOM 781 C C . HIS A 1 100 ? 2.811 -3.036 -3.774 1.00 91.94 100 HIS A C 1
ATOM 783 O O . HIS A 1 100 ? 1.644 -2.667 -3.768 1.00 91.94 100 HIS A O 1
ATOM 789 N N . ALA A 1 101 ? 3.594 -2.928 -2.696 1.00 92.12 101 ALA A N 1
ATOM 790 C CA . ALA A 1 101 ? 3.119 -2.359 -1.436 1.00 92.12 101 ALA A CA 1
ATOM 791 C C . ALA A 1 101 ? 2.675 -0.903 -1.618 1.00 92.12 101 ALA A C 1
ATOM 793 O O . ALA A 1 101 ? 1.628 -0.517 -1.109 1.00 92.12 101 ALA A O 1
ATOM 794 N N . ILE A 1 102 ? 3.418 -0.119 -2.408 1.00 92.62 102 ILE A N 1
ATOM 795 C CA . ILE A 1 102 ? 3.018 1.249 -2.755 1.00 92.62 102 ILE A CA 1
ATOM 796 C C . ILE A 1 102 ? 1.700 1.266 -3.533 1.00 92.62 102 ILE A C 1
ATOM 798 O O . ILE A 1 102 ? 0.825 2.051 -3.188 1.00 92.62 102 ILE A O 1
ATOM 802 N N . ALA A 1 103 ? 1.512 0.381 -4.514 1.00 93.56 103 ALA A N 1
ATOM 803 C CA . ALA A 1 103 ? 0.252 0.291 -5.252 1.00 93.56 103 ALA A CA 1
ATOM 804 C C . ALA A 1 103 ? -0.947 0.009 -4.322 1.00 93.56 103 ALA A C 1
ATOM 806 O O . ALA A 1 103 ? -1.998 0.631 -4.460 1.00 93.56 103 ALA A O 1
ATOM 807 N N . VAL A 1 104 ? -0.774 -0.872 -3.329 1.00 92.94 104 VAL A N 1
ATOM 808 C CA . VAL A 1 104 ? -1.802 -1.165 -2.314 1.00 92.94 104 VAL A CA 1
ATOM 809 C C . VAL A 1 104 ? -2.070 0.044 -1.415 1.00 92.94 104 VAL A C 1
ATOM 811 O O . VAL A 1 104 ? -3.225 0.374 -1.158 1.00 92.94 104 VAL A O 1
ATOM 814 N N . LEU A 1 105 ? -1.022 0.739 -0.965 1.00 92.62 105 LEU A N 1
ATOM 815 C CA . LEU A 1 105 ? -1.161 1.949 -0.150 1.00 92.62 105 LEU A CA 1
ATOM 816 C C . LEU A 1 105 ? -1.869 3.079 -0.910 1.00 92.62 105 LEU A C 1
ATOM 818 O O . LEU A 1 105 ? -2.732 3.749 -0.347 1.00 92.62 105 LEU A O 1
ATOM 822 N N . LEU A 1 106 ? -1.551 3.264 -2.194 1.00 92.31 106 LEU A N 1
ATOM 823 C CA . LEU A 1 106 ? -2.227 4.232 -3.060 1.00 92.31 106 LEU A CA 1
ATOM 824 C C . LEU A 1 106 ? -3.697 3.868 -3.263 1.00 92.31 106 LEU A C 1
ATOM 826 O O . LEU A 1 106 ? -4.553 4.744 -3.161 1.00 92.31 106 LEU A O 1
ATOM 830 N N . GLN A 1 107 ? -4.002 2.584 -3.475 1.00 92.62 107 GLN A N 1
ATOM 831 C CA . GLN A 1 107 ? -5.380 2.098 -3.538 1.00 92.62 107 GLN A CA 1
ATOM 832 C C . GLN A 1 107 ? -6.138 2.414 -2.248 1.00 92.62 107 GLN A C 1
ATOM 834 O O . GLN A 1 107 ? -7.284 2.846 -2.317 1.00 92.62 107 GLN A O 1
ATOM 839 N N . TRP A 1 108 ? -5.507 2.244 -1.083 1.00 91.94 108 TRP A N 1
ATOM 840 C CA . TRP A 1 108 ? -6.125 2.551 0.206 1.00 91.94 108 TRP A CA 1
ATOM 841 C C . TRP A 1 108 ? -6.399 4.045 0.382 1.00 91.94 108 TRP A C 1
ATOM 843 O O . TRP A 1 108 ? -7.510 4.417 0.738 1.00 91.94 108 TRP A O 1
ATOM 853 N N . VAL A 1 109 ? -5.421 4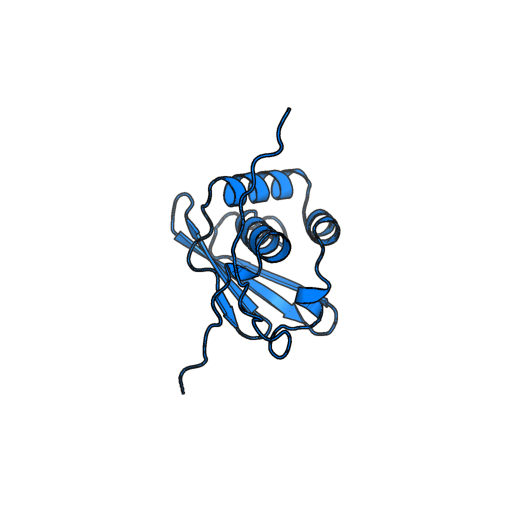.908 0.097 1.00 90.88 109 VAL A N 1
ATOM 854 C CA . VAL A 1 109 ? -5.577 6.364 0.263 1.00 90.88 109 VAL A CA 1
ATOM 855 C C . VAL A 1 109 ? -6.567 6.948 -0.747 1.00 90.88 109 VAL A C 1
ATOM 857 O O . VAL A 1 109 ? -7.356 7.824 -0.403 1.00 90.88 109 VAL A O 1
ATOM 860 N N . ARG A 1 110 ? -6.545 6.472 -1.998 1.00 90.25 110 ARG A N 1
ATOM 861 C CA . ARG A 1 110 ? -7.390 7.011 -3.074 1.00 90.25 110 ARG A CA 1
ATOM 862 C C . ARG A 1 110 ? -8.787 6.391 -3.103 1.00 90.25 110 ARG A C 1
ATOM 864 O O . ARG A 1 110 ? -9.731 7.085 -3.470 1.00 90.25 110 ARG A O 1
ATOM 871 N N . ARG A 1 111 ? -8.914 5.099 -2.779 1.00 88.31 111 ARG A N 1
ATOM 872 C CA . ARG A 1 111 ? -10.170 4.328 -2.822 1.00 88.31 111 ARG A CA 1
ATOM 873 C C . ARG A 1 111 ? -10.267 3.288 -1.695 1.00 88.31 111 ARG A C 1
ATOM 875 O O . ARG A 1 111 ? -10.292 2.077 -1.969 1.00 88.31 111 ARG A O 1
ATOM 882 N N . PRO A 1 112 ? -10.360 3.716 -0.428 1.00 85.25 112 PRO A N 1
ATOM 883 C CA . PRO A 1 1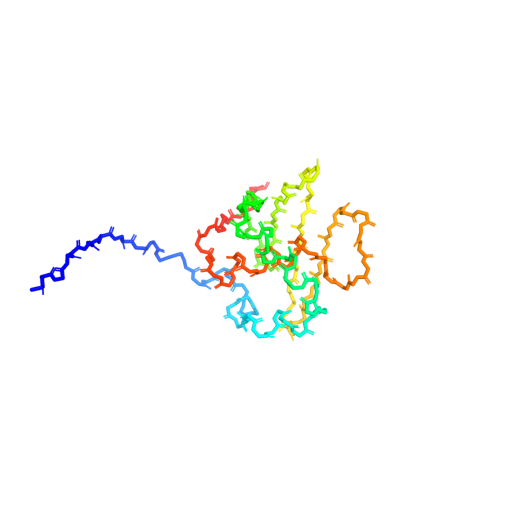12 ? -10.492 2.796 0.704 1.00 85.25 112 PRO A CA 1
ATOM 884 C C . PRO A 1 112 ? -11.755 1.920 0.609 1.00 85.25 112 PRO A C 1
ATOM 886 O O . PRO A 1 112 ? -11.778 0.801 1.118 1.00 85.25 112 PRO A O 1
ATOM 889 N N . GLU A 1 113 ? -12.794 2.367 -0.105 1.00 83.12 113 GLU A N 1
ATOM 890 C CA . GLU A 1 113 ? -14.039 1.623 -0.319 1.00 83.12 113 GLU A CA 1
ATOM 891 C C . GLU A 1 113 ? -13.857 0.325 -1.115 1.00 83.12 113 GLU A C 1
ATOM 893 O O . GLU A 1 113 ? -14.687 -0.580 -1.008 1.00 83.12 113 GLU A O 1
ATOM 898 N N . SER A 1 114 ? -12.768 0.221 -1.885 1.00 85.88 114 SER A N 1
ATOM 899 C CA . SER A 1 114 ? -12.437 -0.986 -2.645 1.00 85.88 114 SER A CA 1
ATOM 900 C C . SER A 1 114 ? -12.029 -2.160 -1.751 1.00 85.88 114 SER A C 1
ATOM 902 O O . SER A 1 114 ? -12.177 -3.310 -2.161 1.00 85.88 114 SER A O 1
ATOM 904 N N . PHE A 1 115 ? -11.574 -1.893 -0.523 1.00 87.12 115 PHE A N 1
ATOM 905 C CA . PHE A 1 115 ? -11.117 -2.927 0.397 1.00 87.12 115 PHE A CA 1
ATOM 906 C C . PHE A 1 115 ? -12.297 -3.648 1.047 1.00 87.12 115 PHE A C 1
ATOM 908 O O . PHE A 1 115 ? -13.170 -3.046 1.686 1.00 87.12 115 PHE A O 1
ATOM 915 N N . THR A 1 116 ? -12.318 -4.971 0.918 1.00 86.12 116 THR A N 1
ATOM 916 C CA . THR A 1 116 ? -13.302 -5.834 1.581 1.00 86.12 116 THR A CA 1
ATOM 917 C C . THR A 1 116 ? -12.829 -6.146 3.001 1.00 86.12 116 THR A C 1
ATOM 919 O O . THR A 1 116 ? -11.647 -6.380 3.214 1.00 86.12 116 THR A O 1
ATOM 922 N N . GLN A 1 117 ? -13.708 -6.126 4.005 1.00 73.81 117 GLN A N 1
ATOM 923 C CA . GLN A 1 117 ? -13.292 -6.540 5.349 1.00 73.81 117 GLN A CA 1
ATOM 924 C C . GLN A 1 117 ? -13.092 -8.055 5.339 1.00 73.81 117 GLN A C 1
ATOM 926 O O . GLN A 1 117 ? -14.021 -8.793 5.006 1.00 73.81 117 GLN A O 1
ATOM 931 N N . GLY A 1 118 ? -11.881 -8.507 5.660 1.00 59.09 118 GLY A N 1
ATOM 932 C CA . GLY A 1 118 ? -11.633 -9.915 5.937 1.00 59.09 118 GLY A CA 1
ATOM 933 C C . GLY A 1 118 ? -12.292 -10.236 7.269 1.00 59.09 118 GLY A C 1
ATOM 934 O O . GLY A 1 118 ? -11.722 -9.973 8.324 1.00 59.09 118 GLY A O 1
ATOM 935 N N . GLY A 1 119 ? -13.537 -10.711 7.227 1.00 47.75 119 GLY A N 1
ATOM 936 C CA . GLY A 1 119 ? -14.192 -11.245 8.412 1.00 47.75 119 GLY A CA 1
ATOM 937 C C . GLY A 1 119 ? -13.400 -12.456 8.885 1.00 47.75 119 GLY A C 1
ATOM 938 O O . GLY A 1 119 ? -13.244 -13.414 8.129 1.00 47.75 119 GLY A O 1
ATOM 939 N N . GLN A 1 120 ? -12.882 -12.400 10.113 1.00 40.50 120 GLN A N 1
ATOM 940 C CA . GLN A 1 120 ? -12.401 -13.587 10.808 1.00 40.50 120 GLN A CA 1
ATOM 941 C C . GLN A 1 120 ? -13.603 -14.517 10.984 1.00 40.50 120 GLN A C 1
ATOM 943 O O . GLN A 1 120 ? -14.447 -14.302 11.851 1.00 40.50 120 GLN A O 1
ATOM 948 N N . GLY A 1 121 ? -13.738 -15.482 10.078 1.00 39.47 121 GLY A N 1
ATOM 949 C CA . GLY A 1 121 ? -14.638 -16.606 10.263 1.00 39.47 121 GLY A CA 1
ATOM 950 C C . GLY A 1 121 ? -14.042 -17.529 11.317 1.00 39.47 121 GLY A C 1
ATOM 951 O O . GLY A 1 121 ? -13.091 -18.231 10.996 1.00 39.47 121 GLY A O 1
ATOM 952 N N . GLU A 1 122 ? -14.591 -17.404 12.528 1.00 36.09 122 GLU A N 1
ATOM 953 C CA . GLU A 1 122 ? -14.830 -18.408 13.590 1.00 36.09 122 GLU A CA 1
ATOM 954 C C . GLU A 1 122 ? -13.726 -19.412 13.977 1.00 36.09 122 GLU A C 1
ATOM 956 O O . GLU A 1 122 ? -13.321 -20.257 13.149 1.00 36.09 122 GLU A O 1
#